Protein AF-A0A838JT67-F1 (afdb_monomer_lite)

Foldseek 3Di:
DVVVVVVVVVVVQVVLLVLLLVLLVVLVVPPPDDDPPVSVVLNVVSVPDGSLLLLLQLLQAVLVVQLVVDPDPVSLGVLPFAQFFQPVCVVPPPPVVLLVVLVSLVVCVVVLQKDQAPDDDPGSRRDRSSSIHGDDCSVVSCVSSVSPPPDPVSNVVVSVSRD

Radius of gyration: 16.48 Å; chains: 1; bounding box: 43×36×41 Å

Secondary structure (DSSP, 8-state):
-HHHHHHHHHHHHHHHHHHHHHHHHHHHHH--SS-HHHHHHHHHHHHHS-HHHHHHHHHHHHHHHHHHH--STT-S-TT---SS-SGGGTTT---HHHHHHHHHHHHHHHTTSEE-TTS---SGGG--GGG-EE-THHHHHHHHTTGGGS-HHHHHHHHHHT-

pLDDT: mean 86.2, std 12.96, range [50.91, 97.56]

Structure (mmCIF, N/CA/C/O backbone):
data_AF-A0A838JT67-F1
#
_entry.id   AF-A0A838JT67-F1
#
loop_
_atom_site.group_PDB
_atom_site.id
_atom_site.type_symbol
_atom_site.label_atom_id
_atom_site.label_alt_id
_atom_site.label_comp_id
_atom_site.label_asym_id
_atom_site.label_entity_id
_atom_site.label_seq_id
_atom_site.pdbx_PDB_ins_code
_atom_site.Cartn_x
_atom_site.Cartn_y
_atom_site.Cartn_z
_atom_site.occupancy
_atom_site.B_iso_or_equiv
_atom_site.auth_seq_id
_atom_site.auth_comp_id
_atom_site.auth_asym_id
_atom_site.auth_atom_id
_atom_site.pdbx_PDB_model_num
ATOM 1 N N . MET A 1 1 ? 23.542 20.319 7.648 1.00 58.53 1 MET A N 1
ATOM 2 C CA . MET A 1 1 ? 22.518 20.708 6.649 1.00 58.53 1 MET A CA 1
ATOM 3 C C . MET A 1 1 ? 21.752 19.489 6.122 1.00 58.53 1 MET A C 1
ATOM 5 O O . MET A 1 1 ? 20.536 19.553 6.110 1.00 58.53 1 MET A O 1
ATOM 9 N N . PHE A 1 2 ? 22.412 18.363 5.800 1.00 57.88 2 PHE A N 1
ATOM 10 C CA . PHE A 1 2 ? 21.756 17.108 5.370 1.00 57.88 2 PHE A CA 1
ATOM 11 C C . PHE A 1 2 ? 20.799 16.481 6.399 1.00 57.88 2 PHE A C 1
ATOM 13 O O . PHE A 1 2 ? 19.686 16.104 6.054 1.00 57.88 2 PHE A O 1
ATOM 20 N N . GLU A 1 3 ? 21.195 16.422 7.670 1.00 62.00 3 GLU A N 1
ATOM 21 C CA . GLU A 1 3 ? 20.386 15.816 8.739 1.00 62.00 3 GLU A CA 1
ATOM 22 C C . GLU A 1 3 ? 19.039 16.530 8.948 1.00 62.00 3 GLU A C 1
ATOM 24 O O . GLU A 1 3 ? 18.022 15.886 9.176 1.00 62.00 3 GLU A O 1
ATOM 29 N N . GLY A 1 4 ? 19.003 17.857 8.767 1.00 63.59 4 GLY A N 1
ATOM 30 C CA . GLY A 1 4 ? 17.771 18.643 8.879 1.00 63.59 4 GLY A CA 1
ATOM 31 C C . GLY A 1 4 ? 16.760 18.363 7.763 1.00 63.59 4 GLY A C 1
ATOM 32 O O . GLY A 1 4 ? 15.563 18.374 8.024 1.00 63.59 4 GLY A O 1
ATOM 33 N N . VAL A 1 5 ? 17.228 18.069 6.545 1.00 66.75 5 VAL A N 1
ATOM 34 C CA . VAL A 1 5 ? 16.357 17.712 5.410 1.00 66.75 5 VAL A CA 1
ATOM 35 C C . VAL A 1 5 ? 15.806 16.297 5.582 1.00 66.75 5 VAL A C 1
ATOM 37 O O . VAL A 1 5 ? 14.613 16.081 5.392 1.00 66.75 5 VAL A O 1
ATOM 40 N N . VAL A 1 6 ? 16.648 15.348 6.009 1.00 65.94 6 VAL A N 1
ATOM 41 C CA . VAL A 1 6 ? 16.221 13.964 6.282 1.00 65.94 6 VAL A CA 1
ATOM 42 C C . VAL A 1 6 ? 15.192 13.921 7.414 1.00 65.94 6 VAL A C 1
ATOM 44 O O . VAL A 1 6 ? 14.151 13.288 7.264 1.00 65.94 6 VAL A O 1
ATOM 47 N N . LEU A 1 7 ? 15.435 14.644 8.512 1.00 62.25 7 LEU A N 1
ATOM 48 C CA . LEU A 1 7 ? 14.495 14.734 9.634 1.00 62.25 7 LEU A CA 1
ATOM 49 C C . LEU A 1 7 ? 13.173 15.403 9.241 1.00 62.25 7 LEU A C 1
ATOM 51 O O . LEU A 1 7 ? 12.123 14.986 9.720 1.00 62.25 7 LEU A O 1
ATOM 55 N N . ALA A 1 8 ? 13.206 16.425 8.382 1.00 65.12 8 ALA A N 1
ATOM 56 C CA . ALA A 1 8 ? 11.994 17.073 7.889 1.00 65.12 8 ALA A CA 1
ATOM 57 C C . ALA A 1 8 ? 11.160 16.124 7.014 1.00 65.12 8 ALA A C 1
ATOM 59 O O . ALA A 1 8 ? 9.963 15.988 7.249 1.00 65.12 8 ALA A O 1
ATOM 60 N N . ALA A 1 9 ? 11.797 15.415 6.077 1.00 63.00 9 ALA A N 1
ATOM 61 C CA . ALA A 1 9 ? 11.120 14.448 5.213 1.00 63.00 9 ALA A CA 1
ATOM 62 C C . ALA A 1 9 ? 10.516 13.275 6.009 1.00 63.00 9 ALA A C 1
ATOM 64 O O . ALA A 1 9 ? 9.393 12.851 5.742 1.00 63.00 9 ALA A O 1
ATOM 65 N N . GLN A 1 10 ? 11.234 12.773 7.021 1.00 72.94 10 GLN A N 1
ATOM 66 C CA . GLN A 1 10 ? 10.716 11.739 7.922 1.00 72.94 10 GLN A CA 1
ATOM 67 C C . GLN A 1 10 ? 9.509 12.235 8.722 1.00 72.94 10 GLN A C 1
ATOM 69 O O . GLN A 1 10 ? 8.491 11.550 8.768 1.00 72.94 10 GLN A O 1
ATOM 74 N N . ARG A 1 11 ? 9.595 13.438 9.305 1.00 77.50 11 ARG A N 1
ATOM 75 C CA . ARG A 1 11 ? 8.494 14.029 10.079 1.00 77.50 11 ARG A CA 1
ATOM 76 C C . ARG A 1 11 ? 7.245 14.242 9.244 1.00 77.50 11 ARG A C 1
ATOM 78 O O . ARG A 1 11 ? 6.167 13.904 9.706 1.00 77.50 11 ARG A O 1
ATOM 85 N N . GLU A 1 12 ? 7.382 14.753 8.025 1.00 81.31 12 GLU A N 1
ATOM 86 C CA . GLU A 1 12 ? 6.233 14.959 7.143 1.00 81.31 12 GLU A CA 1
ATOM 87 C C . GLU A 1 12 ? 5.505 13.634 6.853 1.00 81.31 12 GLU A C 1
ATOM 89 O O . GLU A 1 12 ? 4.281 13.553 6.961 1.00 81.31 12 GLU A O 1
ATOM 94 N N . ALA A 1 13 ? 6.252 12.569 6.541 1.00 79.88 13 ALA A N 1
ATOM 95 C CA . ALA A 1 13 ? 5.675 11.247 6.310 1.00 79.88 13 ALA A CA 1
ATOM 96 C C . ALA A 1 13 ? 5.012 10.668 7.574 1.00 79.88 13 ALA A C 1
ATOM 98 O O . ALA A 1 13 ? 3.934 10.072 7.491 1.00 79.88 13 ALA A O 1
ATOM 99 N N . GLU A 1 14 ? 5.624 10.853 8.746 1.00 83.12 14 GLU A N 1
ATOM 100 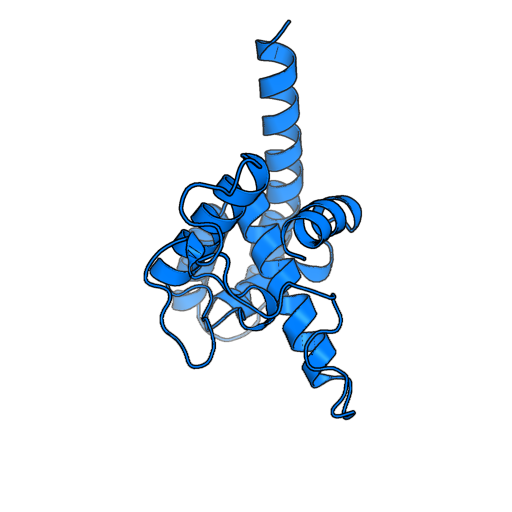C CA . GLU A 1 14 ? 5.044 10.426 10.021 1.00 83.12 14 GLU A CA 1
ATOM 101 C C . GLU A 1 14 ? 3.775 11.209 10.369 1.00 83.12 14 GLU A C 1
ATOM 103 O O . GLU A 1 14 ? 2.780 10.596 10.743 1.00 83.12 14 GLU A O 1
ATOM 108 N N . GLU A 1 15 ? 3.750 12.529 10.181 1.00 86.44 15 GLU A N 1
ATOM 109 C CA . GLU A 1 15 ? 2.567 13.363 10.425 1.00 86.44 15 GLU A CA 1
ATOM 110 C C . GLU A 1 15 ? 1.386 12.937 9.543 1.00 86.44 15 GLU A C 1
ATOM 112 O O . GLU A 1 15 ? 0.266 12.759 10.036 1.00 86.44 15 GLU A O 1
ATOM 117 N N . LYS A 1 16 ? 1.634 12.693 8.249 1.00 91.19 16 LYS A N 1
ATOM 118 C CA . LYS A 1 16 ? 0.606 12.194 7.326 1.00 91.19 16 LYS A CA 1
ATOM 119 C C . LYS A 1 16 ? 0.101 10.807 7.746 1.00 91.19 16 LYS A C 1
ATOM 121 O O . LYS A 1 16 ? -1.109 10.572 7.742 1.00 91.19 16 LYS A O 1
ATOM 126 N N . LYS A 1 17 ? 0.992 9.902 8.172 1.00 94.00 17 LYS A N 1
ATOM 127 C CA . LYS A 1 17 ? 0.613 8.573 8.686 1.00 94.00 17 LYS A CA 1
ATOM 128 C C . LYS A 1 17 ? -0.191 8.661 9.986 1.00 94.00 17 LYS A C 1
ATOM 130 O O . LYS A 1 17 ? -1.169 7.932 10.130 1.00 94.00 17 LYS A O 1
ATOM 135 N N . VAL A 1 18 ? 0.176 9.553 10.908 1.00 93.88 18 VAL A N 1
ATOM 136 C CA . VAL A 1 18 ? -0.523 9.749 12.190 1.00 93.88 18 VAL A CA 1
ATOM 137 C C . VAL A 1 18 ? -1.988 10.110 11.961 1.00 93.88 18 VAL A C 1
ATOM 139 O O . VAL A 1 18 ? -2.851 9.559 12.642 1.00 93.88 18 VAL A O 1
ATOM 142 N N . ARG A 1 19 ? -2.295 10.959 10.969 1.00 94.69 19 ARG A N 1
ATOM 143 C CA . ARG A 1 19 ? -3.687 11.263 10.603 1.00 94.69 19 ARG A CA 1
ATOM 144 C C . ARG A 1 19 ? -4.452 10.006 10.174 1.00 94.69 19 ARG A C 1
ATOM 146 O O . ARG A 1 19 ? -5.506 9.722 10.736 1.00 94.69 19 ARG A O 1
ATOM 153 N N . LEU A 1 20 ? -3.914 9.239 9.224 1.00 95.75 20 LEU A N 1
ATOM 154 C CA . LEU A 1 20 ? -4.557 8.016 8.715 1.00 95.75 20 LEU A CA 1
ATOM 155 C C . LEU A 1 20 ? -4.735 6.956 9.814 1.00 95.75 20 LEU A C 1
ATOM 157 O O . LEU A 1 20 ? -5.742 6.254 9.873 1.00 95.75 20 LEU A O 1
ATOM 161 N N . TYR A 1 21 ? -3.763 6.852 10.716 1.00 95.62 21 TYR A N 1
ATOM 162 C CA . TYR A 1 21 ? -3.835 5.950 11.859 1.00 95.62 21 TYR A CA 1
ATOM 163 C C . TYR A 1 21 ? -4.860 6.415 12.905 1.00 95.62 21 TYR A C 1
ATOM 165 O O . TYR A 1 21 ? -5.577 5.598 13.480 1.00 95.62 21 TYR A O 1
ATOM 173 N N . GLY A 1 22 ? -5.001 7.726 13.112 1.00 94.44 22 GLY A N 1
ATOM 174 C CA . GLY A 1 22 ? -6.077 8.298 13.922 1.00 94.44 22 GLY A CA 1
ATOM 175 C C . GLY A 1 22 ? -7.462 7.920 13.391 1.00 94.44 22 GLY A C 1
ATOM 176 O O . GLY A 1 22 ? -8.320 7.509 14.175 1.00 94.44 22 GLY A O 1
ATOM 177 N N . ASN A 1 23 ? -7.645 7.965 12.066 1.00 95.31 23 ASN A N 1
ATOM 178 C CA . ASN A 1 23 ? -8.876 7.524 11.406 1.00 95.31 23 ASN A CA 1
ATOM 179 C C . ASN A 1 23 ? -9.170 6.043 11.685 1.00 95.31 23 ASN A C 1
ATOM 181 O O . ASN A 1 23 ? -10.292 5.712 12.065 1.00 95.31 23 ASN A O 1
ATOM 185 N N . LEU A 1 24 ? -8.160 5.165 11.602 1.00 94.69 24 LEU A N 1
ATOM 186 C CA . LEU A 1 24 ? -8.308 3.740 11.933 1.00 94.69 24 LEU A CA 1
ATOM 187 C C . LEU A 1 24 ? -8.851 3.535 13.345 1.00 94.69 24 LEU A C 1
ATOM 189 O O . LEU A 1 24 ? -9.816 2.798 13.536 1.00 94.69 24 LEU A O 1
ATOM 193 N N . LEU A 1 25 ? -8.231 4.183 14.332 1.00 93.62 25 LEU A N 1
ATOM 194 C CA . LEU A 1 25 ? -8.613 4.039 15.735 1.00 93.62 25 LEU A CA 1
ATOM 195 C C . LEU A 1 25 ? -10.022 4.576 15.997 1.00 93.62 25 LEU A C 1
ATOM 197 O O . LEU A 1 25 ? -10.798 3.928 16.699 1.00 93.62 25 LEU A O 1
ATOM 201 N N . ALA A 1 26 ? -10.364 5.728 15.416 1.00 93.06 26 ALA A N 1
ATOM 202 C CA . ALA A 1 26 ? -11.697 6.306 15.529 1.00 93.06 26 ALA A CA 1
ATOM 203 C C . ALA A 1 26 ? -12.752 5.388 14.894 1.00 93.06 26 ALA A C 1
ATOM 205 O O . ALA A 1 26 ? -13.709 4.997 15.561 1.00 93.06 26 ALA A O 1
ATOM 206 N N . ASN A 1 27 ? -12.543 4.972 13.643 1.00 92.69 27 ASN A N 1
ATOM 207 C CA . ASN A 1 27 ? -13.490 4.134 12.913 1.00 92.69 27 ASN A CA 1
ATOM 208 C C . ASN A 1 27 ? -13.662 2.753 13.565 1.00 92.69 27 ASN A C 1
ATOM 210 O O . ASN A 1 27 ? -14.784 2.259 13.657 1.00 92.69 27 ASN A O 1
ATOM 214 N N . LEU A 1 28 ? -12.594 2.162 14.116 1.00 90.56 28 LEU A N 1
ATOM 215 C CA . LEU A 1 28 ? -12.690 0.930 14.906 1.00 90.56 28 LEU A CA 1
ATOM 216 C C . LEU A 1 28 ? -13.456 1.122 16.223 1.00 90.56 28 LEU A C 1
ATOM 218 O O . LEU A 1 28 ? -14.213 0.236 16.613 1.00 90.56 28 LEU A O 1
ATOM 222 N N . ALA A 1 29 ? -13.285 2.254 16.914 1.00 87.12 29 ALA A N 1
ATOM 223 C CA . ALA A 1 29 ? -13.976 2.524 18.176 1.00 87.12 29 ALA A CA 1
ATOM 224 C C . ALA A 1 29 ? -15.496 2.691 18.001 1.00 87.12 29 ALA A C 1
ATOM 226 O O . ALA A 1 29 ? -16.256 2.367 18.917 1.00 87.12 29 ALA A O 1
ATOM 227 N N . PHE A 1 30 ? -15.937 3.171 16.833 1.00 83.19 30 PHE A N 1
ATOM 228 C CA . PHE A 1 30 ? -17.351 3.372 16.503 1.00 83.19 30 PHE A CA 1
ATOM 229 C C . PHE A 1 30 ? -17.974 2.239 15.673 1.00 83.19 30 PHE A C 1
ATOM 231 O O . PHE A 1 30 ? -19.187 2.259 15.454 1.00 83.19 30 PHE A O 1
ATOM 238 N N . ALA A 1 31 ? -17.198 1.231 15.261 1.00 77.56 31 ALA A N 1
ATOM 239 C CA . ALA A 1 31 ? -17.707 0.033 14.600 1.00 77.56 31 ALA A CA 1
ATOM 240 C C . ALA A 1 31 ? -18.490 -0.845 15.601 1.00 77.56 31 ALA A C 1
ATOM 242 O O . ALA A 1 31 ? -17.965 -1.782 16.206 1.00 77.56 31 ALA A O 1
ATOM 243 N N . GLN A 1 32 ? -19.767 -0.514 15.806 1.00 59.31 32 GLN A N 1
ATOM 244 C CA . GLN A 1 32 ? -20.722 -1.334 16.550 1.00 59.31 32 GLN A CA 1
ATOM 245 C C . GLN A 1 32 ? -21.015 -2.606 15.745 1.00 59.31 32 GLN A C 1
ATOM 247 O O . GLN A 1 32 ? -21.804 -2.571 14.812 1.00 59.31 32 GLN A O 1
ATOM 252 N N . ASP A 1 33 ? -20.292 -3.693 16.018 1.00 58.31 33 ASP A N 1
ATOM 253 C CA . ASP A 1 33 ? -20.903 -4.934 16.528 1.00 58.31 33 ASP A CA 1
ATOM 254 C C . ASP A 1 33 ? -19.994 -6.161 16.444 1.00 58.31 33 ASP A C 1
ATOM 256 O O . ASP A 1 33 ? -20.170 -7.091 17.228 1.00 58.31 33 ASP A O 1
ATOM 260 N N . HIS A 1 34 ? -18.987 -6.219 15.576 1.00 51.47 34 HIS A N 1
ATOM 261 C CA . HIS A 1 34 ? -18.281 -7.483 15.381 1.00 51.47 34 HIS A CA 1
ATOM 262 C C . HIS A 1 34 ? -16.778 -7.296 15.197 1.00 51.47 34 HIS A C 1
ATOM 264 O O . HIS A 1 34 ? -16.314 -6.640 14.276 1.00 51.47 34 HIS A O 1
ATOM 270 N N . ASP A 1 35 ? -16.043 -7.981 16.076 1.00 58.03 35 ASP A N 1
ATOM 271 C CA . ASP A 1 35 ? -14.671 -8.434 15.872 1.00 58.03 35 ASP A CA 1
ATOM 272 C C . ASP A 1 35 ? -13.515 -7.641 16.519 1.00 58.03 35 ASP A C 1
ATOM 274 O O . ASP A 1 35 ? -12.557 -7.200 15.881 1.00 58.03 35 ASP A O 1
ATOM 278 N N . ARG A 1 36 ? -13.522 -7.588 17.863 1.00 63.94 36 ARG A N 1
ATOM 279 C CA . ARG A 1 36 ? -12.326 -7.237 18.660 1.00 63.94 36 ARG A CA 1
ATOM 280 C C . ARG A 1 36 ? -11.077 -8.038 18.255 1.00 63.94 36 ARG A C 1
ATOM 282 O O . ARG A 1 36 ? -9.966 -7.564 18.487 1.00 63.94 36 ARG A O 1
ATOM 289 N N . SER A 1 37 ? -11.236 -9.246 17.701 1.00 70.25 37 SER A N 1
ATOM 290 C CA . SER A 1 37 ? -10.102 -10.089 17.314 1.00 70.25 37 SER A CA 1
ATOM 291 C C . SER A 1 37 ? -9.426 -9.575 16.038 1.00 70.25 37 SER A C 1
ATOM 293 O O . SER A 1 37 ? -8.198 -9.493 15.998 1.00 70.25 37 SER A O 1
ATOM 295 N N . GLN A 1 38 ? -10.208 -9.101 15.062 1.00 80.19 38 GLN A N 1
ATOM 296 C CA . GLN A 1 38 ? -9.696 -8.429 13.866 1.00 80.19 38 GLN A CA 1
ATOM 297 C C . GLN A 1 38 ? -9.183 -7.016 14.157 1.00 80.19 38 GLN A C 1
ATOM 299 O O . GLN A 1 38 ? -8.198 -6.600 13.551 1.00 80.19 38 GLN A O 1
ATOM 304 N N . ALA A 1 39 ? -9.775 -6.298 15.117 1.00 87.62 39 ALA A N 1
ATOM 305 C CA . ALA A 1 39 ? -9.340 -4.944 15.470 1.00 87.62 39 ALA A CA 1
ATOM 306 C C . ALA A 1 39 ? -7.853 -4.894 15.863 1.00 87.62 39 ALA A C 1
ATOM 308 O O . ALA A 1 39 ? -7.098 -4.099 15.313 1.00 87.62 39 ALA A O 1
ATOM 309 N N . ASN A 1 40 ? -7.398 -5.795 16.742 1.00 89.69 40 ASN A N 1
ATOM 310 C CA . ASN A 1 40 ? -5.982 -5.863 17.128 1.00 89.69 40 ASN A CA 1
ATOM 311 C C . ASN A 1 40 ? -5.057 -6.183 15.946 1.00 89.69 40 ASN A C 1
ATOM 313 O O . ASN A 1 40 ? -3.932 -5.689 15.893 1.00 89.69 40 ASN A O 1
ATOM 317 N N . PHE A 1 41 ? -5.514 -7.023 15.017 1.00 91.38 41 PHE A N 1
ATOM 318 C CA . PHE A 1 41 ? -4.758 -7.343 13.812 1.00 91.38 41 PHE A CA 1
ATOM 319 C C . PHE A 1 41 ? -4.644 -6.128 12.882 1.00 91.38 41 PHE A C 1
ATOM 321 O O . PHE A 1 41 ? -3.543 -5.806 12.448 1.00 91.38 41 PHE A O 1
ATOM 328 N N . LEU A 1 42 ? -5.747 -5.417 12.635 1.00 93.06 42 LEU A N 1
ATOM 329 C CA . LEU A 1 42 ? -5.776 -4.219 11.792 1.00 93.06 42 LEU A CA 1
ATOM 330 C C . LEU A 1 42 ? -4.954 -3.073 12.384 1.00 93.06 42 LEU A C 1
ATOM 332 O O . LEU A 1 42 ? -4.230 -2.414 11.648 1.00 93.06 42 LEU A O 1
ATOM 336 N N . ILE A 1 43 ? -5.015 -2.873 13.703 1.00 94.25 43 ILE A N 1
ATOM 337 C CA . ILE A 1 43 ? -4.194 -1.885 14.417 1.00 94.25 43 ILE A CA 1
ATOM 338 C C . ILE A 1 43 ? -2.710 -2.160 14.165 1.00 94.25 43 ILE A C 1
ATOM 340 O O . ILE A 1 43 ? -2.007 -1.284 13.672 1.00 94.25 43 ILE A O 1
ATOM 344 N N . ARG A 1 44 ? -2.253 -3.396 14.408 1.00 94.62 44 ARG A N 1
ATOM 345 C CA . ARG A 1 44 ? -0.853 -3.780 14.160 1.00 94.62 44 ARG A CA 1
ATOM 346 C C . ARG A 1 44 ? -0.473 -3.640 12.691 1.00 94.62 44 ARG A C 1
ATOM 348 O O . ARG A 1 44 ? 0.572 -3.088 12.385 1.00 94.62 44 ARG A O 1
ATOM 355 N N . LEU A 1 45 ? -1.335 -4.084 11.777 1.00 94.75 45 LEU A N 1
ATOM 356 C CA . LEU A 1 45 ? -1.057 -3.999 10.346 1.00 94.75 45 LEU A CA 1
ATOM 357 C C . LEU A 1 45 ? -0.941 -2.542 9.870 1.00 94.75 45 LEU A C 1
ATOM 359 O O . LEU A 1 45 ? -0.021 -2.222 9.125 1.00 94.75 45 LEU A O 1
ATOM 363 N N . GLY A 1 46 ? -1.837 -1.655 10.308 1.00 94.50 46 GLY A N 1
ATOM 364 C CA . GLY A 1 46 ? -1.780 -0.226 9.987 1.00 94.50 46 GLY A CA 1
ATOM 365 C C . GLY A 1 46 ? -0.577 0.485 10.620 1.00 94.50 46 GLY A C 1
ATOM 366 O O . GLY A 1 46 ? -0.011 1.397 10.016 1.00 94.50 46 GLY A O 1
ATOM 367 N N . GLU A 1 47 ? -0.155 0.052 11.810 1.00 94.44 47 GLU A N 1
ATOM 368 C CA . GLU A 1 47 ? 1.052 0.545 12.481 1.00 94.44 47 GLU A CA 1
ATOM 369 C C . GLU A 1 47 ? 2.337 0.081 11.777 1.00 94.44 47 GLU A C 1
ATOM 371 O O . GLU A 1 47 ? 3.260 0.879 11.615 1.00 94.44 47 GLU A O 1
ATOM 376 N N . ASP A 1 48 ? 2.385 -1.156 11.283 1.00 95.38 48 ASP A N 1
ATOM 377 C CA . ASP A 1 48 ? 3.567 -1.732 10.630 1.00 95.38 48 ASP A CA 1
ATOM 378 C C . ASP A 1 48 ? 3.833 -1.156 9.227 1.00 95.38 48 ASP A C 1
ATOM 380 O O . ASP A 1 48 ? 4.964 -1.190 8.742 1.00 95.38 48 ASP A O 1
ATOM 384 N N . LEU A 1 49 ? 2.807 -0.647 8.537 1.00 96.25 49 LEU A N 1
ATOM 385 C CA . LEU A 1 49 ? 2.941 -0.144 7.166 1.00 96.25 49 LEU A CA 1
ATOM 386 C C . LEU A 1 49 ? 3.557 1.256 7.112 1.00 96.25 49 LEU A C 1
ATOM 388 O O . LEU A 1 49 ? 3.182 2.155 7.866 1.00 96.25 49 LEU A O 1
ATOM 392 N N . SER A 1 50 ? 4.502 1.473 6.195 1.00 95.38 50 SER A N 1
ATOM 393 C CA . SER A 1 50 ? 5.057 2.811 5.958 1.00 95.38 50 SER A CA 1
ATOM 394 C C . SER A 1 50 ? 4.012 3.734 5.318 1.00 95.38 50 SER A C 1
ATOM 396 O O . SER A 1 50 ? 3.060 3.269 4.689 1.00 95.38 50 SER A O 1
ATOM 398 N N . TYR A 1 51 ? 4.192 5.056 5.424 1.00 95.69 51 TYR A N 1
ATOM 399 C CA . TYR A 1 51 ? 3.300 5.997 4.735 1.00 95.69 51 TYR A CA 1
ATOM 400 C C . TYR A 1 51 ? 3.251 5.731 3.221 1.00 95.69 51 TYR A C 1
ATOM 402 O O . TYR A 1 51 ? 2.177 5.694 2.631 1.00 95.69 51 TYR A O 1
ATOM 410 N N . ARG A 1 52 ? 4.403 5.442 2.604 1.00 95.12 52 ARG A N 1
ATOM 411 C CA . ARG A 1 52 ? 4.497 5.129 1.173 1.00 95.12 52 ARG A CA 1
ATOM 412 C C . ARG A 1 52 ? 3.772 3.833 0.807 1.00 95.12 52 ARG A C 1
ATOM 414 O O . ARG A 1 52 ? 3.086 3.800 -0.208 1.00 95.12 52 ARG A O 1
ATOM 421 N N . GLN A 1 53 ? 3.834 2.811 1.660 1.00 97.06 53 GLN A N 1
ATOM 422 C CA . GLN A 1 53 ? 3.049 1.588 1.489 1.00 97.06 53 GLN A CA 1
ATOM 423 C C . GLN A 1 53 ? 1.540 1.850 1.594 1.00 97.06 53 GLN A C 1
ATOM 425 O O . GLN A 1 53 ? 0.775 1.282 0.820 1.00 97.06 53 GLN A O 1
ATOM 430 N N . LEU A 1 54 ? 1.098 2.742 2.488 1.00 97.44 54 LEU A N 1
ATOM 431 C CA . LEU A 1 54 ? -0.304 3.175 2.549 1.00 97.44 54 LEU A CA 1
ATOM 432 C C . LEU A 1 54 ? -0.719 3.952 1.289 1.00 97.44 54 LEU A C 1
ATOM 434 O O . LEU A 1 54 ? -1.831 3.764 0.800 1.00 97.44 54 LEU A O 1
ATOM 438 N N . CYS A 1 55 ? 0.172 4.770 0.722 1.00 97.12 55 CYS A N 1
ATOM 439 C CA . CYS A 1 55 ? -0.059 5.428 -0.565 1.00 97.12 55 CYS A CA 1
ATOM 440 C C . CYS A 1 55 ? -0.155 4.416 -1.718 1.00 97.12 55 CYS A C 1
ATOM 442 O O . CYS A 1 55 ? -1.071 4.522 -2.527 1.00 97.12 55 CYS A O 1
ATOM 444 N N . LEU A 1 56 ? 0.725 3.407 -1.771 1.00 97.38 56 LEU A N 1
ATOM 445 C CA . LEU A 1 56 ? 0.639 2.310 -2.745 1.00 97.38 56 LEU A CA 1
ATOM 446 C C . LEU A 1 56 ? -0.689 1.553 -2.613 1.00 97.38 56 LEU A C 1
ATOM 448 O O . LEU A 1 56 ? -1.362 1.315 -3.611 1.00 97.38 56 LEU A O 1
ATOM 452 N N . LEU A 1 57 ? -1.114 1.235 -1.385 1.00 97.44 57 LEU A N 1
ATOM 453 C CA . LEU A 1 57 ? -2.420 0.617 -1.144 1.00 97.44 57 LEU A CA 1
ATOM 454 C C . LEU A 1 57 ? -3.574 1.503 -1.608 1.00 97.44 57 LEU A C 1
ATOM 456 O O . LEU A 1 57 ? -4.507 0.994 -2.220 1.00 97.44 57 LEU A O 1
ATOM 460 N N . SER A 1 58 ? -3.506 2.810 -1.350 1.00 97.12 58 SER A N 1
ATOM 461 C CA . SER A 1 58 ? -4.499 3.769 -1.839 1.00 97.12 58 SER A CA 1
ATOM 462 C C . SER A 1 58 ? -4.559 3.797 -3.369 1.00 97.12 58 SER A C 1
ATOM 464 O O . SER A 1 58 ? -5.648 3.745 -3.937 1.00 97.12 58 SER A O 1
ATOM 466 N N . LEU A 1 59 ? -3.398 3.802 -4.033 1.00 96.69 59 LEU A N 1
ATOM 467 C CA . LEU A 1 59 ? -3.276 3.806 -5.490 1.00 96.69 59 LEU A CA 1
ATOM 468 C C . LEU A 1 59 ? -3.877 2.538 -6.114 1.00 96.69 59 LEU A C 1
ATOM 470 O O . LEU A 1 59 ? -4.740 2.634 -6.983 1.00 96.69 59 LEU A O 1
ATOM 474 N N . PHE A 1 60 ? -3.472 1.354 -5.646 1.00 96.44 60 PHE A N 1
ATOM 475 C CA . PHE A 1 60 ? -3.968 0.074 -6.165 1.00 96.44 60 PHE A CA 1
ATOM 476 C C . PHE A 1 60 ? -5.462 -0.129 -5.879 1.00 96.44 60 PHE A C 1
ATOM 478 O O . PHE A 1 60 ? -6.211 -0.581 -6.747 1.00 96.44 60 PHE A O 1
ATOM 485 N N . ALA A 1 61 ? -5.923 0.261 -4.684 1.00 95.62 61 ALA A N 1
ATOM 486 C CA . ALA A 1 61 ? -7.344 0.264 -4.349 1.00 95.62 61 ALA A CA 1
ATOM 487 C C . ALA A 1 61 ? -8.131 1.200 -5.271 1.00 95.62 61 ALA A C 1
ATOM 489 O O . ALA A 1 61 ? -9.185 0.824 -5.771 1.00 95.62 61 ALA A O 1
ATOM 490 N N . GLY A 1 62 ? -7.610 2.405 -5.515 1.00 93.81 62 GLY A N 1
ATOM 491 C CA . GLY A 1 62 ? -8.210 3.383 -6.414 1.00 93.81 62 GLY A CA 1
ATOM 492 C C . GLY A 1 62 ? -8.327 2.861 -7.841 1.00 93.81 62 GLY A C 1
ATOM 493 O O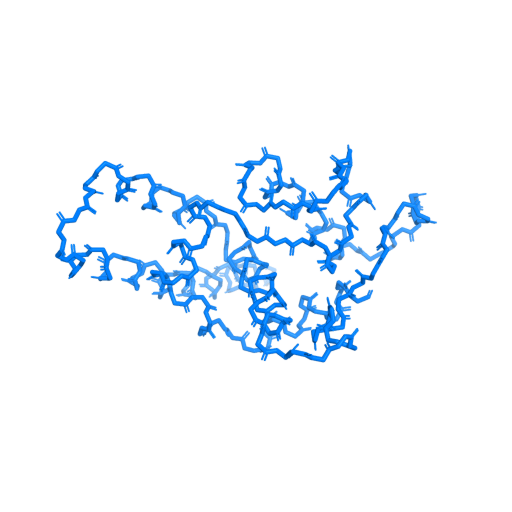 . GLY A 1 62 ? -9.395 2.987 -8.429 1.00 93.81 62 GLY A O 1
ATOM 494 N N . ASN A 1 63 ? -7.276 2.221 -8.366 1.00 92.88 63 ASN A N 1
ATOM 495 C CA . ASN A 1 63 ? -7.304 1.619 -9.700 1.00 92.88 63 ASN A CA 1
ATOM 496 C C . ASN A 1 63 ? -8.414 0.563 -9.812 1.00 92.88 63 ASN A C 1
ATOM 498 O O . ASN A 1 63 ? -9.213 0.617 -10.739 1.00 92.88 63 ASN A O 1
ATOM 502 N N . THR A 1 64 ? -8.506 -0.318 -8.810 1.00 91.12 64 THR A N 1
ATOM 503 C CA . THR A 1 64 ? -9.489 -1.414 -8.760 1.00 91.12 64 THR A CA 1
ATOM 504 C C . THR A 1 64 ? -10.928 -0.905 -8.597 1.00 91.12 64 THR A C 1
ATOM 506 O O . THR A 1 64 ? -11.843 -1.331 -9.291 1.00 91.12 64 THR A O 1
ATOM 509 N N . LEU A 1 65 ? -11.161 0.046 -7.687 1.00 90.75 65 LEU A N 1
ATOM 510 C CA . LEU A 1 65 ? -12.506 0.580 -7.448 1.00 90.75 65 LEU A CA 1
ATOM 511 C C . LEU A 1 65 ? -13.033 1.386 -8.641 1.00 90.75 65 LEU A C 1
ATOM 513 O O . LEU A 1 65 ? -14.239 1.413 -8.879 1.00 90.75 65 LEU A O 1
ATOM 517 N N . LEU A 1 66 ? -12.145 2.076 -9.360 1.00 87.81 66 LEU A N 1
ATOM 518 C CA . LEU A 1 66 ? -12.515 2.842 -10.546 1.00 87.81 66 LEU A CA 1
ATOM 519 C C . LEU A 1 66 ? -12.781 1.927 -11.748 1.00 87.81 66 LEU A C 1
ATOM 521 O O . LEU A 1 66 ? -13.715 2.216 -12.492 1.00 87.81 66 LEU A O 1
ATOM 525 N N . SER A 1 67 ? -12.035 0.825 -11.905 1.00 83.31 67 SER A N 1
ATOM 526 C CA . SER A 1 67 ? -12.312 -0.169 -12.951 1.00 83.31 67 SER A CA 1
ATOM 527 C C . SER A 1 67 ? -13.652 -0.871 -12.724 1.00 83.31 67 SER A C 1
ATOM 529 O O . SER A 1 67 ? -14.407 -1.070 -13.666 1.00 83.31 67 SER A O 1
ATOM 531 N N . ASP A 1 68 ? -14.010 -1.165 -11.468 1.00 78.62 68 ASP A N 1
ATOM 532 C CA . ASP A 1 68 ? -15.294 -1.801 -11.134 1.00 78.62 68 ASP A CA 1
ATOM 533 C C . ASP A 1 68 ? -16.506 -0.865 -11.323 1.00 78.62 68 ASP A C 1
ATOM 535 O O . ASP A 1 68 ? -17.637 -1.319 -11.517 1.00 78.62 68 ASP A O 1
ATOM 539 N N . ALA A 1 69 ? -16.299 0.453 -11.225 1.00 75.25 69 ALA A N 1
ATOM 540 C CA . ALA A 1 69 ? -17.367 1.444 -11.355 1.00 75.25 69 ALA A CA 1
ATOM 541 C C . ALA A 1 69 ? -17.753 1.715 -12.819 1.00 75.25 69 ALA A C 1
ATOM 543 O O . ALA A 1 69 ? -18.908 2.054 -13.106 1.00 75.25 69 ALA A O 1
ATOM 544 N N . ASP A 1 70 ? -16.799 1.579 -13.736 1.00 63.28 70 ASP A N 1
ATOM 545 C CA . ASP A 1 70 ? -16.984 1.850 -15.152 1.00 63.28 70 ASP A CA 1
ATOM 546 C C . ASP A 1 70 ? -17.302 0.529 -15.877 1.00 63.28 70 ASP A C 1
ATOM 548 O O . ASP A 1 70 ? -16.425 -0.258 -16.204 1.00 63.28 70 ASP A O 1
ATOM 552 N N . ASN A 1 71 ? -18.590 0.250 -16.126 1.00 58.00 71 ASN A N 1
ATOM 553 C CA . ASN A 1 71 ? -19.061 -0.969 -16.821 1.00 58.00 71 ASN A CA 1
ATOM 554 C C . ASN A 1 71 ? -18.654 -1.022 -18.316 1.00 58.00 71 ASN A C 1
ATOM 556 O O . ASN A 1 71 ? -19.273 -1.737 -19.112 1.00 58.00 71 ASN A O 1
ATOM 560 N N . SER A 1 72 ? -17.677 -0.216 -18.727 1.00 56.75 72 SER A N 1
ATOM 561 C CA . SER A 1 72 ? -17.117 -0.187 -20.067 1.00 56.75 72 SER A CA 1
ATOM 562 C C . SER A 1 72 ? -15.854 -1.050 -20.110 1.00 56.75 72 SER A C 1
ATOM 564 O O . SER A 1 72 ? -14.964 -0.944 -19.276 1.00 56.75 72 SER A O 1
ATOM 566 N N . SER A 1 73 ? -15.757 -1.919 -21.117 1.00 51.44 73 SER A N 1
ATOM 567 C CA . SER A 1 73 ? -14.617 -2.824 -21.336 1.00 51.44 73 SER A CA 1
ATOM 568 C C . SER A 1 73 ? -13.280 -2.118 -21.622 1.00 51.44 73 SER A C 1
ATOM 570 O O . SER A 1 73 ? -12.282 -2.794 -21.842 1.00 51.44 73 SER A O 1
ATOM 572 N N . ASP A 1 74 ? -13.268 -0.783 -21.658 1.00 50.91 74 ASP A N 1
ATOM 573 C CA . ASP A 1 74 ? -12.093 0.052 -21.922 1.00 50.91 74 ASP A CA 1
ATOM 574 C C . ASP A 1 74 ? -11.447 0.590 -20.622 1.00 50.91 74 ASP A C 1
ATOM 576 O O . ASP A 1 74 ? -10.435 1.286 -20.685 1.00 50.91 74 ASP A O 1
ATOM 580 N N . ALA A 1 75 ? -12.013 0.278 -19.446 1.00 60.00 75 ALA A N 1
ATOM 581 C CA . ALA A 1 75 ? -11.638 0.859 -18.153 1.00 60.00 75 ALA A CA 1
ATOM 582 C C . ALA A 1 75 ? -10.826 -0.070 -17.225 1.00 60.00 75 ALA A C 1
ATOM 584 O O . ALA A 1 75 ? -10.786 0.163 -16.020 1.00 60.00 75 ALA A O 1
ATOM 585 N N . ASP A 1 76 ? -10.134 -1.090 -17.746 1.00 68.19 76 ASP A N 1
ATOM 586 C CA . ASP A 1 76 ? -9.342 -2.036 -16.927 1.00 68.19 76 ASP A CA 1
ATOM 587 C C . ASP A 1 76 ? -8.134 -1.386 -16.203 1.00 68.19 76 ASP A C 1
ATOM 589 O O . ASP A 1 76 ? -7.456 -2.026 -15.399 1.00 68.19 76 ASP A O 1
ATOM 593 N N . ASN A 1 77 ? -7.848 -0.103 -16.452 1.00 84.25 77 ASN A N 1
ATOM 594 C CA . ASN A 1 77 ? -6.703 0.609 -15.884 1.00 84.25 77 ASN A CA 1
ATOM 595 C C . ASN A 1 77 ? -6.904 2.145 -15.863 1.00 84.25 77 ASN A C 1
ATOM 597 O O . ASN A 1 77 ? -6.222 2.888 -16.577 1.00 84.25 77 ASN A O 1
ATOM 601 N N . PRO A 1 78 ? -7.849 2.661 -15.061 1.00 85.19 78 PRO A N 1
ATOM 602 C CA . PRO A 1 78 ? -8.262 4.067 -15.096 1.00 85.19 78 PRO A CA 1
ATOM 603 C C . PRO A 1 78 ? -7.176 5.039 -14.621 1.00 85.19 78 PRO A C 1
ATOM 605 O O . PRO A 1 78 ? -7.217 6.222 -14.963 1.00 85.19 78 PRO A O 1
ATOM 608 N N . LEU A 1 79 ? -6.203 4.561 -13.838 1.00 88.75 79 LEU A N 1
ATOM 609 C CA . LEU A 1 79 ? -5.073 5.370 -13.378 1.00 88.75 79 LEU A CA 1
ATOM 610 C C . LEU A 1 79 ? -3.864 5.308 -14.324 1.00 88.75 79 LEU A C 1
ATOM 612 O O . LEU A 1 79 ? -2.851 5.942 -14.041 1.00 88.75 79 LEU A O 1
ATOM 616 N N . GLY A 1 80 ? -3.951 4.571 -15.438 1.00 90.50 80 GLY A N 1
ATOM 617 C CA . GLY A 1 80 ? -2.863 4.469 -16.413 1.00 90.50 80 GLY A CA 1
ATOM 618 C C . GLY A 1 80 ? -1.592 3.844 -15.835 1.00 90.50 80 GLY A C 1
ATOM 619 O O . GLY A 1 80 ? -0.487 4.236 -16.206 1.00 90.50 80 GLY A O 1
ATOM 620 N N . LEU A 1 81 ? -1.741 2.897 -14.904 1.00 92.31 81 LEU A N 1
ATOM 621 C CA . LEU A 1 81 ? -0.625 2.143 -14.344 1.00 92.31 81 LEU A CA 1
ATOM 622 C C . LEU A 1 81 ? -0.018 1.230 -15.411 1.00 92.31 81 LEU A C 1
ATOM 624 O O . LEU A 1 81 ? -0.678 0.816 -16.359 1.00 92.31 81 LEU A O 1
ATOM 628 N N . ARG A 1 82 ? 1.245 0.856 -15.260 1.00 92.31 82 ARG A N 1
ATOM 629 C CA . ARG A 1 82 ? 1.907 0.004 -16.240 1.00 92.31 82 ARG A CA 1
ATOM 630 C C . ARG A 1 82 ? 1.207 -1.355 -16.366 1.00 92.31 82 ARG A C 1
ATOM 632 O O . ARG A 1 82 ? 0.980 -2.030 -15.365 1.00 92.31 82 ARG A O 1
ATOM 639 N N . GLU A 1 83 ? 0.948 -1.774 -17.608 1.00 91.38 83 GLU A N 1
ATOM 640 C CA . GLU A 1 83 ? 0.222 -3.016 -17.961 1.00 91.38 83 GLU A CA 1
ATOM 641 C C . GLU A 1 83 ? 1.101 -4.258 -18.159 1.00 91.38 83 GLU A C 1
ATOM 643 O O . GLU A 1 83 ? 0.639 -5.333 -18.547 1.00 91.38 83 GLU A O 1
ATOM 648 N N . ARG A 1 84 ? 2.399 -4.123 -17.908 1.00 89.50 84 ARG A N 1
ATOM 649 C CA . ARG A 1 84 ? 3.389 -5.188 -18.061 1.00 89.50 84 ARG A CA 1
ATOM 650 C C . ARG A 1 84 ? 4.410 -5.110 -16.952 1.00 89.50 84 ARG A C 1
ATOM 652 O O . ARG A 1 84 ? 4.571 -4.071 -16.313 1.00 89.50 84 ARG A O 1
ATOM 659 N N . ASP A 1 85 ? 5.138 -6.200 -16.779 1.00 89.94 85 ASP A N 1
ATOM 660 C CA . ASP A 1 85 ? 6.207 -6.227 -15.804 1.00 89.94 85 ASP A CA 1
ATOM 661 C C . ASP A 1 85 ? 7.410 -5.340 -16.195 1.00 89.94 85 ASP A C 1
ATOM 663 O O . ASP A 1 85 ? 7.489 -4.732 -17.275 1.00 89.94 85 ASP A O 1
ATOM 667 N N . TYR A 1 86 ? 8.350 -5.226 -15.262 1.00 88.62 86 TYR A N 1
ATOM 668 C CA . TYR A 1 86 ? 9.633 -4.553 -15.443 1.00 88.62 86 TYR A CA 1
ATOM 669 C C . TYR A 1 86 ? 10.760 -5.565 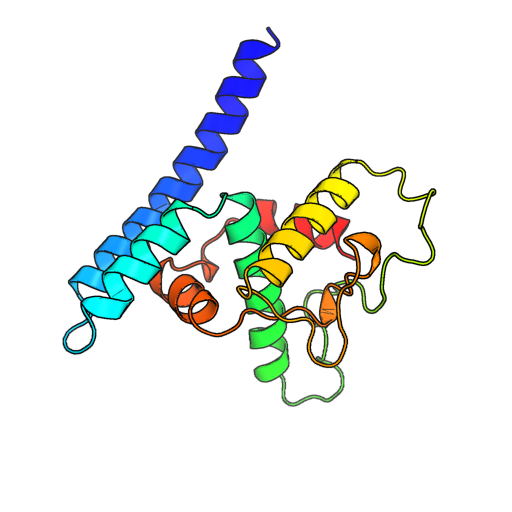-15.724 1.00 88.62 86 TYR A C 1
ATOM 671 O O . TYR A 1 86 ? 11.938 -5.201 -15.665 1.00 88.62 86 TYR A O 1
ATOM 679 N N . SER A 1 87 ? 10.437 -6.822 -16.062 1.00 80.19 87 SER A N 1
ATOM 680 C CA . SER A 1 87 ? 11.421 -7.888 -16.296 1.00 80.19 87 SER A CA 1
ATOM 681 C C . SER A 1 87 ? 12.283 -7.603 -17.528 1.00 80.19 87 SER A C 1
ATOM 683 O O . SER A 1 87 ? 13.486 -7.868 -17.527 1.00 80.19 87 SER A O 1
ATOM 685 N N . ASP A 1 88 ? 11.709 -6.936 -18.533 1.00 69.25 88 ASP A N 1
ATOM 686 C CA . ASP A 1 88 ? 12.425 -6.427 -19.715 1.00 69.25 88 ASP A CA 1
ATOM 687 C C . ASP A 1 88 ? 13.566 -5.447 -19.360 1.00 69.25 88 ASP A C 1
ATOM 689 O O . ASP A 1 88 ? 14.426 -5.135 -20.188 1.00 69.25 88 ASP A O 1
ATOM 693 N N . HIS A 1 89 ? 13.579 -4.952 -18.117 1.00 59.25 89 HIS A N 1
ATOM 694 C CA . HIS A 1 89 ? 14.535 -3.988 -17.582 1.00 59.25 89 HIS A CA 1
ATOM 695 C C . HIS A 1 89 ? 15.430 -4.591 -16.489 1.00 59.25 89 HIS A C 1
ATOM 697 O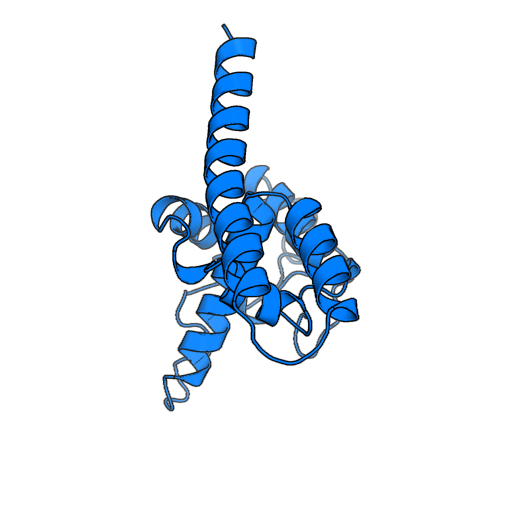 O . HIS A 1 89 ? 16.103 -3.837 -15.783 1.00 59.25 89 HIS A O 1
ATOM 703 N N . VAL A 1 90 ? 15.485 -5.921 -16.327 1.00 52.44 90 VAL A N 1
ATOM 704 C CA . VAL A 1 90 ? 16.395 -6.573 -15.366 1.00 52.44 90 VAL A CA 1
ATOM 705 C C . VAL A 1 90 ? 17.841 -6.178 -15.700 1.00 52.44 90 VAL A C 1
ATOM 707 O O . VAL A 1 90 ? 18.396 -6.563 -16.726 1.00 52.44 90 VAL A O 1
ATOM 710 N N . GLY A 1 91 ? 18.429 -5.332 -14.846 1.00 54.09 91 GLY A N 1
ATOM 711 C CA . GLY A 1 91 ? 19.755 -4.722 -15.031 1.00 54.09 91 GLY A CA 1
ATOM 712 C C . GLY A 1 91 ? 19.788 -3.346 -15.723 1.00 54.09 91 GLY A C 1
ATOM 713 O O . GLY A 1 91 ? 20.875 -2.812 -15.924 1.00 54.09 91 GLY A O 1
ATOM 714 N N . LYS A 1 92 ? 18.635 -2.762 -16.084 1.00 55.94 92 LYS A N 1
ATOM 715 C CA . LYS A 1 92 ? 18.493 -1.452 -16.759 1.00 55.94 92 LYS A CA 1
ATOM 716 C C . LYS A 1 92 ? 17.491 -0.490 -16.111 1.00 55.94 92 LYS A C 1
ATOM 718 O O . LYS A 1 92 ? 17.339 0.626 -16.610 1.00 55.94 92 LYS A O 1
ATOM 723 N N . VAL A 1 93 ? 16.800 -0.878 -15.035 1.00 63.38 93 VAL A N 1
ATOM 724 C CA . VAL A 1 93 ? 16.037 0.092 -14.233 1.00 63.38 93 VAL A CA 1
ATOM 725 C C . VAL A 1 93 ? 17.040 1.029 -13.556 1.00 63.38 93 VAL A C 1
ATOM 727 O O . VAL A 1 93 ? 17.546 0.751 -12.476 1.00 63.38 93 VAL A O 1
ATOM 730 N N . ASN A 1 94 ? 17.365 2.129 -14.231 1.00 69.50 94 ASN A N 1
ATOM 731 C CA . ASN A 1 94 ? 18.310 3.137 -13.746 1.00 69.50 94 ASN A CA 1
ATOM 732 C C . ASN A 1 94 ? 17.643 4.173 -12.829 1.00 69.50 94 ASN A C 1
ATOM 734 O O . ASN A 1 94 ? 18.317 5.084 -12.356 1.00 69.50 94 ASN A O 1
ATOM 738 N N . ASN A 1 95 ? 16.331 4.057 -12.600 1.00 85.88 95 ASN A N 1
ATOM 739 C CA . ASN A 1 95 ? 15.594 4.933 -11.702 1.00 85.88 95 ASN A CA 1
ATOM 740 C C . ASN A 1 95 ? 15.545 4.305 -10.289 1.00 85.88 95 ASN A C 1
ATOM 742 O O . ASN A 1 95 ? 14.842 3.305 -10.101 1.00 85.88 95 ASN A O 1
ATOM 746 N N . PRO A 1 96 ? 16.291 4.846 -9.306 1.00 88.19 96 PRO A N 1
ATOM 747 C CA . PRO A 1 96 ? 16.340 4.297 -7.953 1.00 88.19 96 PRO A CA 1
ATOM 748 C C . PRO A 1 96 ? 14.993 4.393 -7.228 1.00 88.19 96 PRO A C 1
ATOM 750 O O . PRO A 1 96 ? 14.659 3.482 -6.472 1.00 88.19 96 PRO A O 1
ATOM 753 N N . ASP A 1 97 ? 14.196 5.430 -7.494 1.00 90.25 97 ASP A N 1
ATOM 754 C CA . ASP A 1 97 ? 12.894 5.616 -6.848 1.00 90.25 97 ASP A CA 1
ATOM 755 C C . ASP A 1 97 ? 11.908 4.539 -7.304 1.00 90.25 97 ASP A C 1
ATOM 757 O O . ASP A 1 97 ? 11.248 3.908 -6.478 1.00 90.25 97 ASP A O 1
ATOM 761 N N . LEU A 1 98 ? 11.899 4.230 -8.606 1.00 90.69 98 LEU A N 1
ATOM 762 C CA . LEU A 1 98 ? 11.130 3.110 -9.149 1.00 90.69 98 LEU A CA 1
ATOM 763 C C . LEU A 1 98 ? 11.564 1.781 -8.518 1.00 90.69 98 LEU A C 1
ATOM 765 O O . LEU A 1 98 ? 10.717 1.013 -8.071 1.00 90.69 98 LEU A O 1
ATOM 769 N N . LEU A 1 99 ? 12.871 1.513 -8.419 1.00 90.31 99 LEU A N 1
ATOM 770 C CA . LEU A 1 99 ? 13.361 0.290 -7.771 1.00 90.31 99 LEU A CA 1
ATOM 771 C C . LEU A 1 99 ? 12.849 0.164 -6.333 1.00 90.31 99 LEU A C 1
ATOM 773 O O . LEU A 1 99 ? 12.418 -0.919 -5.943 1.00 90.31 99 LEU A O 1
ATOM 777 N N . MET A 1 100 ? 12.859 1.250 -5.559 1.00 91.56 100 MET A N 1
ATOM 778 C CA . MET A 1 100 ? 12.319 1.242 -4.199 1.00 91.56 100 MET A CA 1
ATOM 779 C C . MET A 1 100 ? 10.812 0.959 -4.174 1.00 91.56 100 MET A C 1
ATOM 781 O O . MET A 1 100 ? 10.368 0.182 -3.332 1.00 91.56 100 MET A O 1
ATOM 785 N N . LEU A 1 101 ? 10.030 1.522 -5.102 1.00 94.06 101 LEU A N 1
ATOM 786 C CA . LEU A 1 101 ? 8.592 1.236 -5.196 1.00 94.06 101 LEU A CA 1
ATOM 787 C C . LEU A 1 101 ? 8.304 -0.217 -5.564 1.00 94.06 101 LEU A C 1
ATOM 789 O O . LEU A 1 101 ? 7.409 -0.827 -4.982 1.00 94.06 101 LEU A O 1
ATOM 793 N N . LEU A 1 102 ? 9.075 -0.798 -6.482 1.00 94.25 102 LEU A N 1
ATOM 794 C CA . LEU A 1 102 ? 8.936 -2.209 -6.842 1.00 94.25 102 LEU A CA 1
ATOM 795 C C . LEU A 1 102 ? 9.280 -3.127 -5.664 1.00 94.25 102 LEU A C 1
ATOM 797 O O . LEU A 1 102 ? 8.613 -4.141 -5.465 1.00 94.25 102 LEU A O 1
ATOM 801 N N . GLN A 1 103 ? 10.288 -2.768 -4.861 1.00 94.38 103 GLN A N 1
ATOM 802 C CA . GLN A 1 103 ? 10.634 -3.499 -3.636 1.00 94.38 103 GLN A CA 1
ATOM 803 C C . GLN A 1 103 ? 9.499 -3.438 -2.611 1.00 94.38 103 GLN A C 1
ATOM 805 O O . GLN A 1 103 ? 9.108 -4.473 -2.082 1.00 94.38 103 GLN A O 1
ATOM 810 N N . GLU A 1 104 ? 8.926 -2.259 -2.362 1.00 96.38 104 GLU A N 1
ATOM 811 C CA . GLU A 1 104 ? 7.801 -2.130 -1.427 1.00 96.38 104 GLU A CA 1
ATOM 812 C C . GLU A 1 104 ? 6.537 -2.825 -1.925 1.00 96.38 104 GLU A C 1
ATOM 814 O O . GLU A 1 104 ? 5.837 -3.461 -1.144 1.00 96.38 104 GLU A O 1
ATOM 819 N N . THR A 1 105 ? 6.265 -2.755 -3.226 1.00 96.75 105 THR A N 1
ATOM 820 C CA . THR A 1 105 ? 5.151 -3.473 -3.850 1.00 96.75 105 THR A CA 1
ATOM 821 C C . THR A 1 105 ? 5.322 -4.983 -3.681 1.00 96.75 105 THR A C 1
ATOM 823 O O . THR A 1 105 ? 4.373 -5.691 -3.343 1.00 96.75 105 THR A O 1
ATOM 826 N N . TYR A 1 106 ? 6.546 -5.485 -3.855 1.00 96.44 106 TYR A N 1
ATOM 827 C CA . TYR A 1 106 ? 6.861 -6.892 -3.637 1.00 96.44 106 TYR A CA 1
ATOM 828 C C . TYR A 1 106 ? 6.780 -7.296 -2.157 1.00 96.44 106 TYR A C 1
ATOM 830 O O . TYR A 1 106 ? 6.266 -8.373 -1.873 1.00 96.44 106 TYR A O 1
ATOM 838 N N . ASP A 1 107 ? 7.194 -6.440 -1.215 1.00 96.94 107 ASP A N 1
ATOM 839 C CA . ASP A 1 107 ? 6.990 -6.659 0.230 1.00 96.94 107 ASP A CA 1
ATOM 840 C C . ASP A 1 107 ? 5.498 -6.789 0.570 1.00 96.94 107 ASP A C 1
ATOM 842 O O . ASP A 1 107 ? 5.084 -7.753 1.218 1.00 96.94 107 ASP A O 1
ATOM 846 N N . LEU A 1 108 ? 4.663 -5.871 0.065 1.00 97.56 108 LEU A N 1
ATOM 847 C CA . LEU A 1 108 ? 3.209 -5.927 0.245 1.00 97.56 108 LEU A CA 1
ATOM 848 C C . LEU A 1 108 ? 2.617 -7.225 -0.320 1.00 97.56 108 LEU A C 1
ATOM 850 O O . LEU A 1 108 ? 1.742 -7.827 0.306 1.00 97.56 108 LEU A O 1
ATOM 854 N N . TYR A 1 109 ? 3.103 -7.670 -1.481 1.00 97.06 109 TYR A N 1
ATOM 855 C CA . TYR A 1 109 ? 2.688 -8.928 -2.096 1.00 97.06 109 TYR A CA 1
ATOM 856 C C . TYR A 1 109 ? 3.116 -10.143 -1.258 1.00 97.06 109 TYR A C 1
ATOM 858 O O . TYR A 1 109 ? 2.293 -11.003 -0.953 1.00 97.06 109 TYR A O 1
ATOM 866 N N . GLN A 1 110 ? 4.377 -10.202 -0.814 1.00 95.69 110 GLN A N 1
ATOM 867 C CA . GLN A 1 110 ? 4.893 -11.300 0.014 1.00 95.69 110 GLN A CA 1
ATOM 868 C C . GLN A 1 110 ? 4.175 -11.413 1.363 1.00 95.69 110 GLN A C 1
ATOM 870 O O . GLN A 1 110 ? 3.986 -12.516 1.875 1.00 95.69 110 GLN A O 1
ATOM 875 N N . ARG A 1 111 ? 3.742 -10.282 1.925 1.00 95.12 111 ARG A N 1
ATOM 876 C CA . ARG A 1 111 ? 2.943 -10.221 3.157 1.00 95.12 111 ARG A CA 1
ATOM 877 C C . ARG A 1 111 ? 1.463 -10.556 2.936 1.00 95.12 111 ARG A C 1
ATOM 879 O O . ARG A 1 111 ? 0.707 -10.579 3.904 1.00 95.12 111 ARG A O 1
ATOM 886 N N . GLY A 1 112 ? 1.042 -10.806 1.693 1.00 94.62 112 GLY A N 1
ATOM 887 C CA . GLY A 1 112 ? -0.346 -11.111 1.339 1.00 94.62 112 GLY A CA 1
ATOM 888 C C . GLY A 1 112 ? -1.300 -9.928 1.513 1.00 94.62 112 GLY A C 1
ATOM 889 O O . GLY A 1 112 ? -2.490 -10.133 1.731 1.00 94.62 112 GLY A O 1
ATOM 890 N N . ILE A 1 113 ? -0.785 -8.697 1.466 1.00 96.69 113 ILE A N 1
ATOM 891 C CA . ILE A 1 113 ? -1.571 -7.461 1.602 1.00 96.69 113 ILE A CA 1
ATOM 892 C C . ILE A 1 113 ? -2.146 -7.053 0.239 1.00 96.69 113 ILE A C 1
ATOM 894 O O . ILE A 1 113 ? -3.277 -6.574 0.148 1.00 96.69 113 ILE A O 1
ATOM 898 N N . VAL A 1 114 ? -1.383 -7.290 -0.829 1.00 97.25 114 VAL A N 1
ATOM 899 C CA . VAL A 1 114 ? -1.832 -7.138 -2.218 1.00 97.25 114 VAL A CA 1
ATOM 900 C C . VAL A 1 114 ? -1.674 -8.453 -2.976 1.00 97.25 114 VAL A C 1
ATOM 902 O O . VAL A 1 114 ? -0.873 -9.309 -2.602 1.00 97.25 114 VAL A O 1
ATOM 905 N N . SER A 1 115 ? -2.424 -8.605 -4.060 1.00 95.38 115 SER A N 1
ATOM 906 C CA . SER A 1 115 ? -2.316 -9.723 -5.002 1.00 95.38 115 SER A CA 1
ATOM 907 C C . SER A 1 115 ? -2.021 -9.208 -6.405 1.00 95.38 115 SER A C 1
ATOM 909 O O . SER A 1 115 ? -2.339 -8.064 -6.704 1.00 95.38 115 SER A O 1
ATOM 911 N N . SER A 1 116 ? -1.436 -10.052 -7.252 1.00 90.69 116 SER A N 1
ATOM 912 C CA . SER A 1 116 ? -1.132 -9.776 -8.666 1.00 90.69 116 SER A CA 1
ATOM 913 C C . SER A 1 116 ? -2.156 -10.419 -9.619 1.00 90.69 116 SER A C 1
ATOM 915 O O . SER A 1 116 ? -1.837 -10.810 -10.741 1.00 90.69 116 SER A O 1
ATOM 917 N N . GLY A 1 117 ? -3.398 -10.600 -9.155 1.00 84.06 117 GLY A N 1
ATOM 918 C CA . GLY A 1 117 ? -4.447 -11.265 -9.924 1.00 84.06 117 GLY A CA 1
ATOM 919 C C . GLY A 1 117 ? -4.100 -12.724 -10.239 1.00 84.06 117 GLY A C 1
ATOM 920 O O . GLY A 1 117 ? -4.191 -13.592 -9.372 1.00 84.06 117 GLY A O 1
ATOM 921 N N . THR A 1 118 ? -3.731 -13.002 -11.492 1.00 79.06 118 THR A N 1
ATOM 922 C CA . THR A 1 118 ? -3.566 -14.367 -12.028 1.00 79.06 118 THR A CA 1
ATOM 923 C C . THR A 1 118 ? -2.122 -14.856 -12.130 1.00 79.06 118 THR A C 1
ATOM 925 O O . THR A 1 118 ? -1.914 -16.025 -12.458 1.00 79.06 118 THR A O 1
ATOM 928 N N . TYR A 1 119 ? -1.119 -14.006 -11.897 1.00 85.06 119 TYR A N 1
ATOM 929 C CA . TYR A 1 119 ? 0.292 -14.397 -11.988 1.00 85.06 119 TYR A CA 1
ATOM 930 C C . TYR A 1 119 ? 0.993 -14.322 -10.625 1.00 85.06 119 TYR A C 1
ATOM 932 O O . TYR A 1 119 ? 0.458 -13.795 -9.657 1.00 85.06 119 TYR A O 1
ATOM 940 N N . VAL A 1 120 ? 2.193 -14.901 -10.540 1.00 89.31 120 VAL A N 1
ATOM 941 C CA . VAL A 1 120 ? 3.015 -14.902 -9.322 1.00 89.31 120 VAL A CA 1
ATOM 942 C C . VAL A 1 120 ? 4.173 -13.933 -9.506 1.00 89.31 120 VAL A C 1
ATOM 944 O O . VAL A 1 120 ? 4.967 -14.086 -10.434 1.00 89.31 120 VAL A O 1
ATOM 947 N N . MET A 1 121 ? 4.314 -12.974 -8.591 1.00 92.81 121 MET A N 1
ATOM 948 C CA . MET A 1 121 ? 5.520 -12.148 -8.529 1.00 92.81 121 MET A CA 1
ATOM 949 C C . MET A 1 121 ? 6.670 -12.976 -7.941 1.00 92.81 121 MET A C 1
ATOM 951 O O . MET A 1 121 ? 6.590 -13.449 -6.809 1.00 92.81 121 MET A O 1
ATOM 955 N N . LEU A 1 122 ? 7.739 -13.158 -8.718 1.00 90.81 122 LEU A N 1
ATOM 956 C CA . LEU A 1 122 ? 8.958 -13.878 -8.313 1.00 90.81 122 LEU A CA 1
ATOM 957 C C . LEU A 1 122 ? 10.058 -12.929 -7.826 1.00 90.81 122 LEU A C 1
ATOM 959 O O . LEU A 1 122 ? 10.990 -13.334 -7.134 1.00 90.81 122 LEU A O 1
ATOM 963 N N . SER A 1 123 ? 9.977 -11.667 -8.239 1.00 91.19 123 SER A N 1
ATOM 964 C CA . SER A 1 123 ? 10.909 -10.611 -7.868 1.00 91.19 123 SER A CA 1
ATOM 965 C C . SER A 1 123 ? 10.244 -9.234 -7.989 1.00 91.19 123 SER A C 1
ATOM 967 O O . SER A 1 123 ? 9.217 -9.103 -8.661 1.00 91.19 123 SER A O 1
ATOM 969 N N . PRO A 1 124 ? 10.852 -8.176 -7.437 1.00 92.12 124 PRO A N 1
ATOM 970 C CA . PRO A 1 124 ? 10.390 -6.801 -7.635 1.00 92.12 124 PRO A CA 1
ATOM 971 C C . PRO A 1 124 ? 10.202 -6.416 -9.111 1.00 92.12 124 PRO A C 1
ATOM 973 O O . PRO A 1 124 ? 9.226 -5.761 -9.458 1.00 92.12 124 PRO A O 1
ATOM 976 N N . ALA A 1 125 ? 11.079 -6.882 -10.008 1.00 90.44 125 ALA A N 1
ATOM 977 C CA . ALA A 1 125 ? 10.982 -6.587 -11.440 1.00 90.44 125 ALA A CA 1
ATOM 978 C C . ALA A 1 125 ? 9.773 -7.256 -12.118 1.00 90.44 125 ALA A C 1
ATOM 980 O O . ALA A 1 125 ? 9.318 -6.781 -13.149 1.00 90.44 125 ALA A O 1
ATOM 981 N N . THR A 1 126 ? 9.217 -8.318 -11.531 1.00 91.19 126 THR A N 1
ATOM 982 C CA . THR A 1 126 ? 8.037 -9.014 -12.077 1.00 91.19 126 THR A CA 1
ATOM 983 C C . THR A 1 126 ? 6.707 -8.355 -11.687 1.00 91.19 126 THR A C 1
ATOM 985 O O . THR A 1 126 ? 5.647 -8.921 -11.933 1.00 91.19 126 THR A O 1
ATOM 988 N N . ALA A 1 127 ? 6.728 -7.186 -11.039 1.00 92.12 127 ALA A N 1
ATOM 989 C CA . ALA A 1 127 ? 5.508 -6.453 -10.714 1.00 92.12 127 ALA A CA 1
ATOM 990 C C . ALA A 1 127 ? 4.852 -5.898 -11.985 1.00 92.12 127 ALA A C 1
ATOM 992 O O . ALA A 1 127 ? 5.511 -5.189 -12.736 1.00 92.12 127 ALA A O 1
ATOM 993 N N . ASN A 1 128 ? 3.561 -6.165 -12.179 1.00 93.44 128 ASN A N 1
ATOM 994 C CA . ASN A 1 128 ? 2.694 -5.527 -13.164 1.00 93.44 128 ASN A CA 1
ATOM 995 C C . ASN A 1 128 ? 1.681 -4.647 -12.403 1.00 93.44 128 ASN A C 1
ATOM 997 O O . ASN A 1 128 ? 0.663 -5.170 -11.951 1.00 93.44 128 ASN A O 1
ATOM 1001 N N . PRO A 1 129 ? 1.968 -3.346 -12.206 1.00 94.00 129 PRO A N 1
ATOM 1002 C CA . PRO A 1 129 ? 1.190 -2.453 -11.346 1.00 94.00 129 PRO A CA 1
ATOM 1003 C C . PRO A 1 129 ? -0.314 -2.423 -11.634 1.00 94.00 129 PRO A C 1
ATOM 1005 O O . PRO A 1 129 ? -1.096 -2.394 -10.690 1.00 94.00 129 PRO A O 1
ATOM 1008 N N . SER A 1 130 ? -0.721 -2.478 -12.906 1.00 93.50 130 SER A N 1
ATOM 1009 C CA . SER A 1 130 ? -2.141 -2.475 -13.301 1.00 93.50 130 SER A CA 1
ATOM 1010 C C . SER A 1 130 ? -2.944 -3.658 -12.748 1.00 93.50 130 SER A C 1
ATOM 1012 O O . SER A 1 130 ? -4.134 -3.528 -12.488 1.00 93.50 130 SER A O 1
ATOM 1014 N N . GLN A 1 131 ? -2.292 -4.805 -12.531 1.00 92.69 131 GLN A N 1
ATOM 1015 C CA . GLN A 1 131 ? -2.926 -6.040 -12.063 1.00 92.69 131 GLN A CA 1
ATOM 1016 C C . GLN A 1 131 ? -2.817 -6.223 -10.545 1.00 92.69 131 GLN A C 1
ATOM 1018 O O . GLN A 1 131 ? -3.205 -7.267 -10.014 1.00 92.69 131 GLN A O 1
ATOM 1023 N N . ILE A 1 132 ? -2.255 -5.237 -9.840 1.00 95.25 132 ILE A N 1
ATOM 1024 C CA . ILE A 1 132 ? -2.085 -5.295 -8.395 1.00 95.25 132 ILE A CA 1
ATOM 1025 C C . ILE A 1 132 ? -3.320 -4.716 -7.717 1.00 95.25 132 ILE A C 1
ATOM 1027 O O . ILE A 1 132 ? -3.688 -3.568 -7.941 1.00 95.25 132 ILE A O 1
ATOM 1031 N N . SER A 1 133 ? -3.921 -5.510 -6.834 1.00 95.69 133 SER A N 1
ATOM 1032 C CA . SER A 1 133 ? -5.089 -5.111 -6.046 1.00 95.69 133 SER A CA 1
ATOM 1033 C C . SER A 1 133 ? -4.879 -5.439 -4.567 1.00 95.69 133 SER A C 1
ATOM 1035 O O . SER A 1 133 ? -4.324 -6.502 -4.254 1.00 95.69 133 SER A O 1
ATOM 1037 N N . PRO A 1 134 ? -5.369 -4.598 -3.635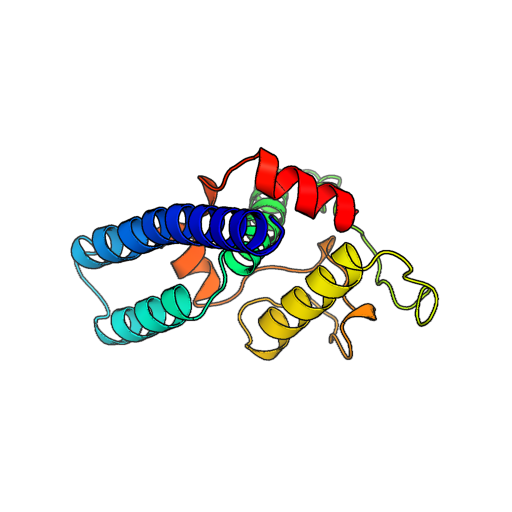 1.00 96.38 134 PRO A N 1
ATOM 1038 C CA . PRO A 1 134 ? -5.493 -4.975 -2.232 1.00 96.38 134 PRO A CA 1
ATOM 1039 C C . PRO A 1 134 ? -6.320 -6.254 -2.067 1.00 96.38 134 PRO A C 1
ATOM 1041 O O . PRO A 1 134 ? -7.213 -6.547 -2.868 1.00 96.38 134 PRO A O 1
ATOM 1044 N N . VAL A 1 135 ? -6.046 -7.012 -1.005 1.00 93.94 135 VAL A N 1
ATOM 1045 C CA . VAL A 1 135 ? -6.812 -8.212 -0.643 1.00 93.94 135 VAL A CA 1
ATOM 1046 C C . VAL A 1 135 ? -7.055 -8.304 0.861 1.00 93.94 135 VAL A C 1
ATOM 1048 O O . VAL A 1 135 ? -6.307 -7.759 1.674 1.00 93.94 135 VAL A O 1
ATOM 1051 N N . GLY A 1 136 ? -8.118 -9.014 1.247 1.00 89.88 136 GLY A N 1
ATOM 1052 C CA . GLY A 1 136 ? -8.428 -9.313 2.647 1.00 89.88 136 GLY A CA 1
ATOM 1053 C C . GLY A 1 136 ? -8.442 -8.067 3.538 1.00 89.88 136 GLY A C 1
ATOM 1054 O O . GLY A 1 136 ? -9.156 -7.103 3.271 1.00 89.88 136 GLY A O 1
ATOM 1055 N N . ALA A 1 137 ? -7.623 -8.080 4.591 1.00 90.88 137 ALA A N 1
ATOM 1056 C CA . ALA A 1 137 ? -7.545 -6.996 5.569 1.00 90.88 137 ALA A CA 1
ATOM 1057 C C . ALA A 1 137 ? -7.032 -5.661 5.005 1.00 90.88 137 ALA A C 1
ATOM 1059 O O . ALA A 1 137 ? -7.264 -4.621 5.620 1.00 90.88 137 ALA A O 1
ATOM 1060 N N . ALA A 1 138 ? -6.375 -5.664 3.841 1.00 94.94 138 ALA A N 1
ATOM 1061 C CA . ALA A 1 138 ? -5.949 -4.433 3.184 1.00 94.94 138 ALA A CA 1
ATOM 1062 C C . ALA A 1 138 ? -7.145 -3.573 2.747 1.00 94.94 138 ALA A C 1
ATOM 1064 O O . ALA A 1 138 ? -7.076 -2.350 2.843 1.00 94.94 138 ALA A O 1
ATOM 1065 N N . TRP A 1 139 ? -8.266 -4.192 2.356 1.00 95.00 139 TRP A N 1
ATOM 1066 C CA . TRP A 1 139 ? -9.510 -3.465 2.078 1.00 95.00 139 TRP A CA 1
ATOM 1067 C C . TRP A 1 139 ? -10.094 -2.838 3.340 1.00 95.00 139 TRP A C 1
ATOM 1069 O O . TRP A 1 139 ? -10.480 -1.671 3.330 1.00 95.00 139 TRP A O 1
ATOM 1079 N N . SER A 1 140 ? -10.097 -3.575 4.452 1.00 93.94 140 SER A N 1
ATOM 1080 C CA . SER A 1 140 ? -10.521 -3.028 5.743 1.00 93.94 140 SER A CA 1
ATOM 1081 C C . SER A 1 140 ? -9.652 -1.839 6.150 1.00 93.94 140 SER A C 1
ATOM 1083 O O . SER A 1 140 ? -10.190 -0.819 6.570 1.00 93.94 140 SER A O 1
ATOM 1085 N N . LEU A 1 141 ? -8.328 -1.923 5.970 1.00 94.69 141 LEU A N 1
ATOM 1086 C CA . LEU A 1 141 ? -7.438 -0.782 6.193 1.00 94.69 141 LEU A CA 1
ATOM 1087 C C . LEU A 1 141 ? -7.756 0.387 5.263 1.00 94.69 141 LEU A C 1
ATOM 1089 O O . LEU A 1 141 ? -7.836 1.511 5.745 1.00 94.69 141 LEU A O 1
ATOM 1093 N N . TYR A 1 142 ? -7.992 0.141 3.971 1.00 96.62 142 TYR A N 1
ATOM 1094 C CA . TYR A 1 142 ? -8.349 1.190 3.017 1.00 96.62 142 TYR A CA 1
ATOM 1095 C C . TYR A 1 142 ? -9.557 2.011 3.485 1.00 96.62 142 TYR A C 1
ATOM 1097 O O . TYR A 1 142 ? -9.495 3.243 3.507 1.00 96.62 142 TYR A O 1
ATOM 1105 N N . PHE A 1 143 ? -10.629 1.339 3.912 1.00 94.44 143 PHE A N 1
ATOM 1106 C CA . PHE A 1 143 ? -11.838 2.014 4.381 1.00 94.44 143 PHE A CA 1
ATOM 1107 C C . PHE A 1 143 ? -11.665 2.645 5.765 1.00 94.44 143 PHE A C 1
ATOM 1109 O O . PHE A 1 143 ? -12.031 3.802 5.949 1.00 94.44 143 PHE A O 1
ATOM 1116 N N . LEU A 1 144 ? -11.088 1.922 6.729 1.00 94.69 144 LEU A N 1
ATOM 1117 C CA . LEU A 1 144 ? -10.992 2.385 8.116 1.00 94.69 144 LEU A CA 1
ATOM 1118 C C . LEU A 1 144 ? -9.948 3.490 8.309 1.00 94.69 144 LEU A C 1
ATOM 1120 O O . LEU A 1 144 ? -10.163 4.379 9.125 1.00 94.69 144 LEU A O 1
ATOM 1124 N N . MET A 1 145 ? -8.835 3.461 7.570 1.00 96.25 145 MET A N 1
ATOM 1125 C CA . MET A 1 145 ? -7.837 4.543 7.571 1.00 96.25 145 MET A CA 1
ATOM 1126 C C . MET A 1 145 ? -8.230 5.709 6.660 1.00 96.25 145 MET A C 1
ATOM 1128 O O . MET A 1 145 ? -7.542 6.728 6.647 1.00 96.25 145 MET A O 1
ATOM 1132 N N . GLU A 1 146 ? -9.316 5.562 5.896 1.00 96.06 146 GLU A N 1
ATOM 1133 C CA . GLU A 1 146 ? -9.775 6.526 4.894 1.00 96.06 146 GLU A CA 1
ATOM 1134 C C . GLU A 1 146 ? -8.689 6.840 3.859 1.00 96.06 146 GLU A C 1
ATOM 1136 O O . GLU A 1 146 ? -8.443 7.992 3.507 1.00 96.06 146 GLU A O 1
ATOM 1141 N N . LEU A 1 147 ? -8.035 5.801 3.330 1.00 96.31 147 LEU A N 1
ATOM 1142 C CA . LEU A 1 147 ? -6.896 5.964 2.420 1.00 96.31 147 LEU A CA 1
ATOM 1143 C C . LEU A 1 147 ? -7.255 6.696 1.116 1.00 96.31 147 LEU A C 1
ATOM 1145 O O . LEU A 1 147 ? -6.367 7.225 0.450 1.00 96.31 147 LEU A O 1
ATOM 1149 N N . ARG A 1 148 ? -8.544 6.806 0.776 1.00 93.50 148 ARG A N 1
ATOM 1150 C CA . ARG A 1 148 ? -9.040 7.683 -0.299 1.00 93.50 148 ARG A CA 1
ATOM 1151 C C . ARG A 1 148 ? -8.690 9.168 -0.102 1.00 93.50 148 ARG A C 1
ATOM 1153 O O . ARG A 1 148 ? -8.742 9.928 -1.062 1.00 93.50 148 ARG A O 1
ATOM 1160 N N . GLU A 1 149 ? -8.388 9.585 1.129 1.00 92.44 149 GLU A N 1
ATOM 1161 C CA . GLU A 1 149 ? -8.017 10.962 1.487 1.00 92.44 149 GLU A CA 1
ATOM 1162 C C . GLU A 1 149 ? -6.505 11.221 1.450 1.00 92.44 149 GLU A C 1
ATOM 1164 O O . GLU A 1 149 ? -6.060 12.321 1.788 1.00 92.44 149 GLU A O 1
ATOM 1169 N N . VAL A 1 150 ? -5.699 10.229 1.053 1.00 93.25 150 VAL A N 1
ATOM 1170 C CA . VAL A 1 150 ? -4.263 10.424 0.817 1.00 93.25 150 VAL A CA 1
ATOM 1171 C C . VAL A 1 150 ? -4.056 11.551 -0.202 1.00 93.25 150 VAL A C 1
ATOM 1173 O O . VAL A 1 150 ? -4.849 11.737 -1.127 1.00 93.25 150 VAL A O 1
ATOM 1176 N N . SER A 1 151 ? -2.988 12.332 -0.011 1.00 92.88 151 SER A N 1
ATOM 1177 C CA . SER A 1 151 ? -2.676 13.477 -0.866 1.00 92.88 151 SER A CA 1
ATOM 1178 C C . SER A 1 151 ? -2.584 13.065 -2.334 1.00 92.88 151 SER A C 1
ATOM 1180 O O . SER A 1 151 ? -1.844 12.148 -2.690 1.00 92.88 151 SER A O 1
ATOM 1182 N N . LYS A 1 152 ? -3.295 13.792 -3.201 1.00 91.12 152 LYS A N 1
ATOM 1183 C CA . LYS A 1 152 ? -3.240 13.573 -4.651 1.00 91.12 152 LYS A CA 1
ATOM 1184 C C . LYS A 1 152 ? -1.842 13.814 -5.213 1.00 91.12 152 LYS A C 1
ATOM 1186 O O . LYS A 1 152 ? -1.460 13.119 -6.143 1.00 91.12 152 LYS A O 1
ATOM 1191 N N . ASP A 1 153 ? -1.091 14.744 -4.627 1.00 92.00 153 ASP A N 1
ATOM 1192 C CA . ASP A 1 153 ? 0.284 15.032 -5.039 1.00 92.00 153 ASP A CA 1
ATOM 1193 C C . ASP A 1 153 ? 1.199 13.838 -4.736 1.00 92.00 153 ASP A C 1
ATOM 1195 O O . ASP A 1 153 ? 1.988 13.430 -5.585 1.00 92.00 153 ASP A O 1
ATOM 1199 N N . ASP A 1 154 ? 1.027 13.213 -3.563 1.00 92.19 154 ASP A N 1
ATOM 1200 C CA . ASP A 1 154 ? 1.797 12.024 -3.183 1.00 92.19 154 ASP A CA 1
ATOM 1201 C C . ASP A 1 154 ? 1.449 10.837 -4.100 1.00 92.19 154 ASP A C 1
ATOM 1203 O O . ASP A 1 154 ? 2.339 10.107 -4.533 1.00 92.19 154 ASP A O 1
ATOM 1207 N N . LEU A 1 155 ? 0.168 10.661 -4.451 1.00 93.44 155 LEU A N 1
ATOM 1208 C CA . LEU A 1 155 ? -0.261 9.616 -5.388 1.00 93.44 155 LEU A CA 1
ATOM 1209 C C . LEU A 1 155 ? 0.218 9.873 -6.821 1.00 93.44 155 LEU A C 1
ATOM 1211 O O . LEU A 1 155 ? 0.596 8.923 -7.502 1.00 93.44 155 LEU A O 1
ATOM 1215 N N . ALA A 1 156 ? 0.237 11.129 -7.275 1.00 92.81 156 ALA A N 1
ATOM 1216 C CA . ALA A 1 156 ? 0.674 11.492 -8.621 1.00 92.81 156 ALA A CA 1
ATOM 1217 C C . ALA A 1 156 ? 2.140 11.111 -8.868 1.00 92.81 156 ALA A C 1
ATOM 1219 O O . ALA A 1 156 ? 2.451 10.556 -9.919 1.00 92.81 156 ALA A O 1
ATOM 1220 N N . VAL A 1 157 ? 3.017 11.323 -7.878 1.00 92.75 157 VAL A N 1
ATOM 1221 C CA . VAL A 1 157 ? 4.431 10.915 -7.955 1.00 92.75 157 VAL A CA 1
ATOM 1222 C C . VAL A 1 157 ? 4.565 9.396 -8.101 1.00 92.75 157 VAL A C 1
ATOM 1224 O O . VAL A 1 157 ? 5.351 8.913 -8.914 1.00 92.75 157 VAL A O 1
ATOM 1227 N N . LEU A 1 158 ? 3.789 8.622 -7.333 1.00 94.19 158 LEU A N 1
ATOM 1228 C CA . LEU A 1 158 ? 3.813 7.158 -7.426 1.00 94.19 158 LEU A CA 1
ATOM 1229 C C . LEU A 1 158 ? 3.264 6.663 -8.765 1.00 94.19 158 LEU A C 1
ATOM 1231 O O . LEU A 1 158 ? 3.833 5.750 -9.356 1.00 94.19 158 LEU A O 1
ATOM 1235 N N . MET A 1 159 ? 2.180 7.274 -9.239 1.00 93.44 159 MET A N 1
ATOM 1236 C CA . MET A 1 159 ? 1.544 6.955 -10.514 1.00 93.44 159 MET A CA 1
ATOM 1237 C C . MET A 1 159 ? 2.485 7.228 -11.692 1.00 93.44 159 MET A C 1
ATOM 1239 O O . MET A 1 159 ? 2.613 6.380 -12.566 1.00 93.44 159 MET A O 1
ATOM 1243 N N . GLU A 1 160 ? 3.198 8.359 -11.688 1.00 92.94 160 GLU A N 1
ATOM 1244 C CA . GLU A 1 160 ? 4.195 8.680 -12.716 1.00 92.94 160 GLU A CA 1
ATOM 1245 C C . GLU A 1 160 ? 5.300 7.615 -12.768 1.00 92.94 160 GLU A C 1
ATOM 1247 O O . GLU A 1 160 ? 5.635 7.115 -13.842 1.00 92.94 160 GLU A O 1
ATOM 1252 N N . LEU A 1 161 ? 5.820 7.205 -11.607 1.00 92.25 161 LEU A N 1
ATOM 1253 C CA . LEU A 1 161 ? 6.858 6.176 -11.524 1.00 92.25 161 LEU A CA 1
ATOM 1254 C C . LEU A 1 161 ? 6.360 4.785 -11.949 1.00 92.25 161 LEU A C 1
ATOM 1256 O O . LEU A 1 161 ? 7.136 4.014 -12.513 1.00 92.25 161 LEU A O 1
ATOM 1260 N N . LEU A 1 162 ? 5.096 4.456 -11.670 1.00 91.75 162 LEU A N 1
ATOM 1261 C CA . LEU A 1 162 ? 4.497 3.140 -11.925 1.00 91.75 162 LEU A CA 1
ATOM 1262 C C . LEU A 1 162 ? 3.756 3.033 -13.266 1.00 91.75 162 LEU A C 1
ATOM 1264 O O . LEU A 1 162 ? 3.070 2.032 -13.482 1.00 91.7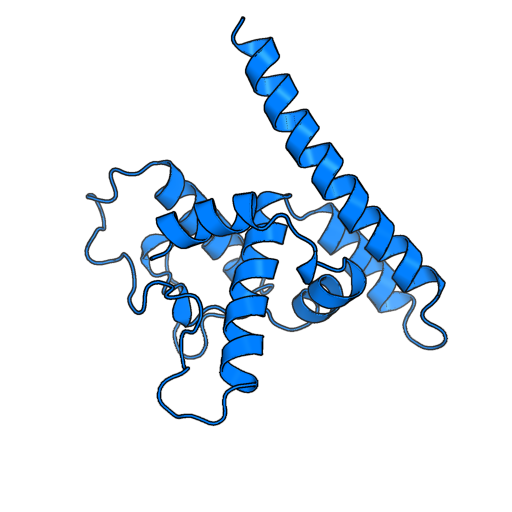5 162 LEU A O 1
ATOM 1268 N N . SER A 1 163 ? 3.896 4.023 -14.150 1.00 88.56 163 SER A N 1
ATOM 1269 C CA . SER A 1 163 ? 3.344 4.016 -15.516 1.00 88.56 163 SER A CA 1
ATOM 1270 C C . SER A 1 163 ? 4.219 3.290 -16.556 1.00 88.56 163 SER A C 1
ATOM 1272 O O . SER A 1 163 ? 5.425 3.025 -16.316 1.00 88.56 163 SER A O 1
#

Sequence (163 aa):
MFEGVVLAAQREAEEKKVRLYGNLLANLAFAQDHDRSQANFLIRLGEDLSYRQLCLLSLFAGNTLLSDADNSSDADNPLGLRERDYSDHVGKVNNPDLLMLLQETYDLYQRGIVSSGTYVMLSPATANPSQISPVGAAWSLYFLMELREVSKDDLAVLMELLS